Protein AF-A0A5K1I3T0-F1 (afdb_monomer_lite)

Sequence (114 aa):
MNLLLIRLILFAVIFIAGLKLYRMYREWKLDREGPSEGDNAQGNRMVRCSWCQVHLPEDDALRERGDWFCSGDHRDKYLAELKEEEKEKQEQKADKWEQKQQDTKDEQNDKRGD

Structure (mmCIF, N/CA/C/O backbone):
data_AF-A0A5K1I3T0-F1
#
_entry.id   AF-A0A5K1I3T0-F1
#
loop_
_atom_site.group_PDB
_atom_site.id
_atom_site.ty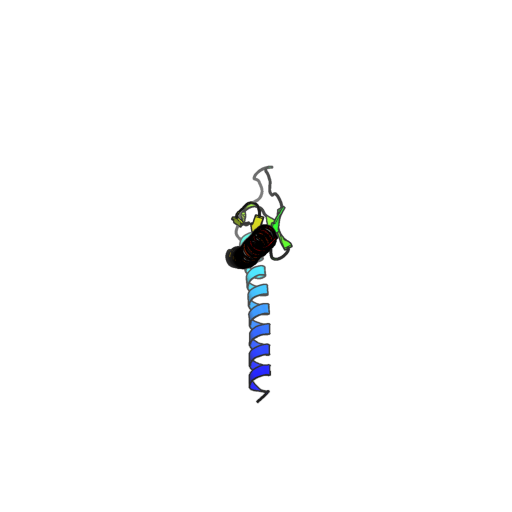pe_symbol
_atom_site.label_atom_id
_atom_site.label_alt_id
_atom_site.label_comp_id
_atom_site.label_asym_id
_atom_site.label_entity_id
_atom_site.label_seq_id
_atom_site.pdbx_PDB_ins_code
_atom_site.Cartn_x
_atom_site.Cartn_y
_atom_site.Cartn_z
_atom_site.occupancy
_atom_site.B_iso_or_equiv
_atom_site.auth_seq_id
_atom_site.auth_comp_id
_atom_site.auth_asym_id
_atom_site.auth_atom_id
_atom_site.pdbx_PDB_model_num
ATOM 1 N N . MET A 1 1 ? 20.338 -24.904 18.619 1.00 58.44 1 MET A N 1
ATOM 2 C CA . MET A 1 1 ? 19.623 -24.938 17.325 1.00 58.44 1 MET A CA 1
ATOM 3 C C . MET A 1 1 ? 19.647 -23.566 16.632 1.00 58.44 1 MET A C 1
ATOM 5 O O . MET A 1 1 ? 18.603 -22.965 16.462 1.00 58.44 1 MET A O 1
ATOM 9 N N . ASN A 1 2 ? 20.818 -23.068 16.201 1.00 59.44 2 ASN A N 1
ATOM 10 C CA . ASN A 1 2 ? 20.935 -21.740 15.549 1.00 59.44 2 ASN A CA 1
ATOM 11 C C . ASN A 1 2 ? 21.514 -21.816 14.119 1.00 59.44 2 ASN A C 1
ATOM 13 O O . ASN A 1 2 ? 21.336 -20.899 13.323 1.00 59.44 2 ASN A O 1
ATOM 17 N N . LEU A 1 3 ? 22.155 -22.939 13.762 1.00 70.81 3 LEU A N 1
ATOM 18 C CA . LEU A 1 3 ? 22.764 -23.157 12.442 1.00 70.81 3 LEU A CA 1
ATOM 19 C C . LEU A 1 3 ? 21.723 -23.309 11.320 1.00 70.81 3 LEU A C 1
ATOM 21 O O . LEU A 1 3 ? 21.972 -22.892 10.192 1.00 70.81 3 LEU A O 1
ATO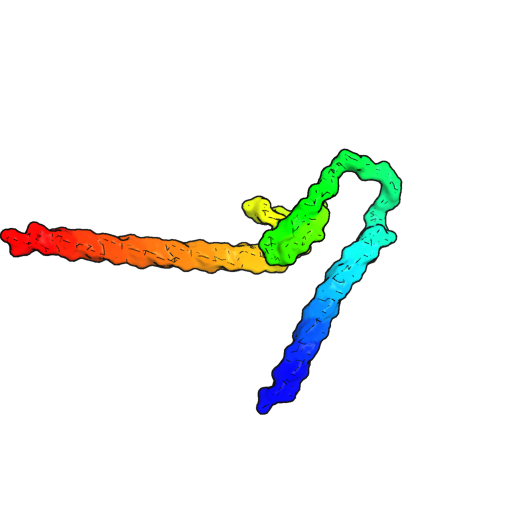M 25 N N . LEU A 1 4 ? 20.544 -23.859 11.632 1.00 76.12 4 LEU A N 1
ATOM 26 C CA . LEU A 1 4 ? 19.446 -23.984 10.667 1.00 76.12 4 LEU A CA 1
ATOM 27 C C . LEU A 1 4 ? 18.794 -22.627 10.372 1.00 76.12 4 LEU A C 1
ATOM 29 O O . LEU A 1 4 ? 18.494 -22.342 9.218 1.00 76.12 4 LEU A O 1
ATOM 33 N N . LEU A 1 5 ? 18.657 -21.765 11.386 1.00 80.81 5 LEU A N 1
ATOM 34 C CA . LEU A 1 5 ? 18.085 -20.424 11.238 1.00 80.81 5 LEU A CA 1
ATOM 35 C C . LEU A 1 5 ? 18.981 -19.513 10.393 1.00 80.81 5 LEU A C 1
ATOM 37 O O . LEU A 1 5 ? 18.489 -18.871 9.472 1.00 80.81 5 LEU A O 1
ATOM 41 N N . ILE A 1 6 ? 20.297 -19.515 10.633 1.00 87.56 6 ILE A N 1
ATOM 42 C CA . ILE A 1 6 ? 21.253 -18.721 9.840 1.00 87.56 6 ILE A CA 1
ATOM 43 C C . ILE A 1 6 ? 21.219 -19.135 8.367 1.00 87.56 6 ILE A C 1
ATOM 45 O O . ILE A 1 6 ? 21.186 -18.281 7.484 1.00 87.56 6 ILE A O 1
ATOM 49 N N . ARG A 1 7 ? 21.178 -20.442 8.089 1.00 87.06 7 ARG A N 1
ATOM 50 C CA . ARG A 1 7 ? 21.125 -20.956 6.717 1.00 87.06 7 ARG A CA 1
ATOM 51 C C . ARG A 1 7 ? 19.818 -20.569 6.020 1.00 87.06 7 ARG A C 1
ATOM 53 O O . ARG A 1 7 ? 19.855 -20.164 4.864 1.00 87.06 7 ARG A O 1
ATOM 60 N N . LEU A 1 8 ? 18.690 -20.625 6.731 1.00 88.00 8 LEU A N 1
ATOM 61 C CA . LEU A 1 8 ? 17.373 -20.238 6.212 1.00 88.00 8 LEU A CA 1
ATOM 62 C C . LEU A 1 8 ? 17.301 -18.730 5.924 1.00 88.00 8 LEU A C 1
ATOM 64 O O . LEU A 1 8 ? 16.875 -18.335 4.842 1.00 88.00 8 LEU A O 1
ATOM 68 N N . ILE A 1 9 ? 17.804 -17.894 6.836 1.00 91.00 9 ILE A N 1
ATOM 69 C CA . ILE A 1 9 ? 17.880 -16.438 6.643 1.00 91.00 9 ILE A CA 1
ATOM 70 C C . ILE A 1 9 ? 18.760 -16.102 5.435 1.00 91.00 9 ILE A C 1
ATOM 72 O O . ILE A 1 9 ? 18.381 -15.275 4.611 1.00 91.00 9 ILE A O 1
ATOM 76 N N . LEU A 1 10 ? 19.902 -16.776 5.282 1.00 90.94 10 LEU A N 1
ATOM 77 C CA . LEU A 1 10 ? 20.811 -16.540 4.162 1.00 90.94 10 LEU A CA 1
ATOM 78 C C . LEU A 1 10 ? 20.155 -16.891 2.816 1.00 90.94 10 LEU A C 1
ATOM 80 O O . LEU A 1 10 ? 20.246 -16.110 1.871 1.00 90.94 10 LEU A O 1
ATOM 84 N N . PHE A 1 11 ? 19.409 -17.999 2.746 1.00 90.94 11 PHE A N 1
ATOM 85 C CA . PHE A 1 11 ? 18.601 -18.329 1.568 1.00 90.94 11 PHE A CA 1
ATOM 86 C C . PHE A 1 11 ? 17.490 -17.308 1.309 1.00 90.94 11 PHE A C 1
ATOM 88 O O . PHE A 1 11 ? 17.314 -16.901 0.165 1.00 90.94 11 PHE A O 1
ATOM 95 N N . ALA A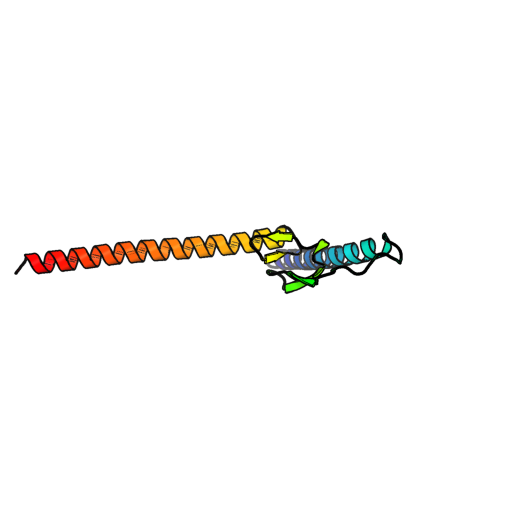 1 12 ? 16.774 -16.861 2.342 1.00 88.44 12 ALA A N 1
ATOM 96 C CA . ALA A 1 12 ? 15.710 -15.869 2.199 1.00 88.44 12 ALA A CA 1
ATOM 97 C C . ALA A 1 12 ? 16.245 -14.532 1.657 1.00 88.44 12 ALA A C 1
ATOM 99 O O . ALA A 1 12 ? 15.663 -13.960 0.736 1.00 88.44 12 ALA A O 1
ATOM 100 N N . VAL A 1 13 ? 17.390 -14.066 2.164 1.00 90.75 13 VAL A N 1
ATOM 101 C CA . VAL A 1 13 ? 18.043 -12.835 1.693 1.00 90.75 13 VAL A CA 1
ATOM 102 C C . VAL A 1 13 ? 18.514 -12.980 0.245 1.00 90.75 13 VAL A C 1
ATOM 104 O O . VAL A 1 13 ? 18.240 -12.098 -0.569 1.00 90.75 13 VAL A O 1
ATOM 107 N N . ILE A 1 14 ? 19.160 -14.099 -0.106 1.00 90.69 14 ILE A N 1
ATOM 108 C CA . ILE A 1 14 ? 19.590 -14.372 -1.488 1.00 90.69 14 ILE A CA 1
ATOM 109 C C . ILE A 1 14 ? 18.387 -14.435 -2.430 1.00 90.69 14 ILE A C 1
ATOM 111 O O . ILE A 1 14 ? 18.435 -13.876 -3.523 1.00 90.69 14 ILE A O 1
ATOM 115 N N . PHE A 1 15 ? 17.296 -15.072 -2.011 1.00 90.12 15 PHE A N 1
ATOM 116 C CA . PHE A 1 15 ? 16.094 -15.207 -2.824 1.00 90.12 15 PHE A CA 1
ATOM 117 C C . PHE A 1 15 ? 15.408 -13.856 -3.055 1.00 90.12 15 PHE A C 1
ATOM 119 O O . PHE A 1 15 ? 15.028 -13.548 -4.182 1.00 90.12 15 PHE A O 1
ATOM 126 N N . ILE A 1 16 ? 15.317 -13.004 -2.028 1.00 81.31 16 ILE A N 1
ATOM 127 C CA . ILE A 1 16 ? 14.766 -11.647 -2.162 1.00 81.31 16 ILE A CA 1
ATOM 128 C C . ILE A 1 16 ? 15.651 -10.775 -3.053 1.00 81.31 16 ILE A C 1
ATOM 130 O O . ILE A 1 16 ? 15.128 -10.081 -3.925 1.00 81.31 16 ILE A O 1
ATOM 134 N N . ALA A 1 17 ? 16.973 -10.817 -2.874 1.00 82.06 17 ALA A N 1
ATOM 135 C CA . ALA A 1 17 ? 17.907 -10.086 -3.725 1.00 82.06 17 ALA A CA 1
ATOM 136 C C . ALA A 1 17 ? 17.827 -10.567 -5.182 1.00 82.06 17 ALA A C 1
ATOM 138 O O . ALA A 1 17 ? 17.749 -9.748 -6.095 1.00 82.06 17 ALA A O 1
ATOM 139 N N . GLY A 1 18 ? 17.757 -11.884 -5.393 1.00 82.56 18 GLY A N 1
ATOM 140 C CA . GLY A 1 18 ? 17.580 -12.504 -6.703 1.00 82.56 18 GLY A CA 1
ATOM 141 C C . GLY A 1 18 ? 16.262 -12.112 -7.368 1.00 82.56 18 GLY A C 1
ATOM 142 O O . GLY A 1 18 ? 16.265 -11.738 -8.534 1.00 82.56 18 GLY A O 1
ATOM 143 N N . LEU A 1 19 ? 15.147 -12.103 -6.630 1.00 79.31 19 LEU A N 1
ATOM 144 C CA . LEU A 1 19 ? 13.849 -11.647 -7.137 1.00 79.31 19 LEU A CA 1
ATOM 145 C C . LEU A 1 19 ? 13.850 -10.152 -7.482 1.00 79.31 19 LEU A C 1
ATOM 147 O O . LEU A 1 19 ? 13.328 -9.771 -8.529 1.00 79.31 19 LEU A O 1
ATOM 151 N N . LYS A 1 20 ? 14.459 -9.307 -6.640 1.00 73.50 20 LYS A N 1
ATOM 152 C CA . LYS A 1 20 ? 14.655 -7.870 -6.910 1.00 73.50 20 LYS A CA 1
ATOM 153 C C . LYS A 1 20 ? 15.447 -7.657 -8.202 1.00 73.50 20 LYS A C 1
ATOM 155 O O . LYS A 1 20 ? 15.027 -6.877 -9.051 1.00 73.50 20 LYS A O 1
ATOM 160 N N . LEU A 1 21 ? 16.559 -8.375 -8.359 1.00 72.75 21 LEU A N 1
ATOM 161 C CA . LEU A 1 21 ? 17.437 -8.255 -9.521 1.00 72.75 21 LEU A CA 1
ATOM 162 C C . LEU A 1 21 ? 16.794 -8.831 -10.789 1.00 72.75 21 LEU A C 1
ATOM 164 O O . LEU A 1 21 ? 16.926 -8.249 -11.859 1.00 72.75 21 LEU A O 1
ATOM 168 N N . TYR A 1 22 ? 16.044 -9.929 -10.672 1.00 74.75 22 TYR A N 1
ATOM 169 C CA . TYR A 1 22 ? 15.289 -10.519 -11.778 1.00 74.75 22 TYR A CA 1
ATOM 170 C C . TYR A 1 22 ? 14.154 -9.601 -12.259 1.00 74.75 22 TYR A C 1
ATOM 172 O O . TYR A 1 22 ? 13.913 -9.528 -13.463 1.00 74.75 22 TYR A O 1
ATOM 180 N N . ARG A 1 23 ? 13.497 -8.848 -11.357 1.00 66.50 23 ARG A N 1
ATOM 181 C CA . ARG A 1 23 ? 12.516 -7.813 -11.742 1.00 66.50 23 ARG A CA 1
ATOM 182 C C . ARG A 1 23 ? 13.177 -6.670 -12.521 1.00 66.50 23 ARG A C 1
ATOM 184 O O . ARG A 1 23 ? 12.700 -6.359 -13.604 1.00 66.50 23 ARG A O 1
ATOM 191 N N . MET A 1 24 ? 14.318 -6.159 -12.048 1.00 62.06 24 MET A N 1
ATOM 192 C CA . MET A 1 24 ? 15.084 -5.115 -12.753 1.00 62.06 24 MET A CA 1
ATOM 193 C C . MET A 1 24 ? 15.614 -5.591 -14.116 1.00 62.06 24 MET A C 1
ATOM 195 O O . MET A 1 24 ? 15.605 -4.859 -15.101 1.00 62.06 24 MET A O 1
ATOM 199 N N . TYR A 1 25 ? 16.054 -6.849 -14.198 1.00 66.25 25 TYR A N 1
ATOM 200 C CA . TYR A 1 25 ? 16.539 -7.431 -15.448 1.00 66.25 25 TYR A CA 1
ATOM 201 C C . TYR A 1 25 ? 15.418 -7.623 -16.481 1.00 66.25 25 TYR A C 1
ATOM 203 O O . TYR A 1 25 ? 15.663 -7.506 -17.679 1.00 66.25 25 TYR A O 1
ATOM 211 N N . ARG A 1 26 ? 14.183 -7.899 -16.036 1.00 62.28 26 ARG A N 1
ATOM 212 C CA . ARG A 1 26 ? 13.017 -8.020 -16.924 1.00 62.28 26 ARG A CA 1
ATOM 213 C C . ARG A 1 26 ? 12.651 -6.671 -17.561 1.00 62.28 26 ARG A C 1
ATOM 215 O O . ARG A 1 26 ? 12.347 -6.647 -18.747 1.00 62.28 26 ARG A O 1
ATOM 222 N N . GLU A 1 27 ? 12.763 -5.573 -16.815 1.00 55.16 27 GLU A N 1
ATOM 223 C CA . GLU A 1 27 ? 12.540 -4.200 -17.305 1.00 55.16 27 GLU A CA 1
ATOM 224 C C . GLU A 1 27 ? 13.580 -3.799 -18.370 1.00 55.16 27 GLU A C 1
ATOM 226 O O . GLU A 1 27 ? 13.226 -3.284 -19.425 1.00 55.16 27 GLU A O 1
ATOM 231 N N . TRP A 1 28 ? 14.859 -4.134 -18.161 1.00 55.66 28 TRP A N 1
ATOM 232 C CA . TRP A 1 28 ? 15.937 -3.846 -19.124 1.00 55.66 28 TRP A CA 1
ATOM 233 C C . TRP A 1 28 ? 15.862 -4.653 -20.425 1.00 55.66 28 TRP A C 1
ATOM 235 O O . TRP A 1 28 ? 16.451 -4.262 -21.434 1.00 55.66 28 TRP A O 1
ATOM 245 N N . LYS A 1 29 ? 15.199 -5.812 -20.404 1.00 54.09 29 LYS A N 1
ATOM 246 C CA . LYS A 1 29 ? 15.043 -6.644 -21.600 1.00 54.09 29 LYS A CA 1
ATOM 247 C C . LYS A 1 29 ? 13.897 -6.153 -22.489 1.00 54.09 29 LYS A C 1
ATOM 249 O O . LYS A 1 29 ? 14.056 -6.129 -23.702 1.00 54.09 29 LYS A O 1
ATOM 254 N N . LEU A 1 30 ? 12.804 -5.683 -21.881 1.00 51.41 30 LEU A N 1
ATOM 255 C CA . LEU A 1 30 ? 11.650 -5.116 -22.589 1.00 51.41 30 LEU A CA 1
ATOM 256 C C . LEU A 1 30 ? 12.001 -3.813 -23.329 1.00 51.41 30 LEU A C 1
ATOM 258 O O . LEU A 1 30 ? 11.588 -3.650 -24.471 1.00 51.41 30 LEU A O 1
ATOM 262 N N . ASP A 1 31 ? 12.861 -2.964 -22.753 1.00 52.22 31 ASP A N 1
ATOM 263 C CA . ASP A 1 31 ? 13.379 -1.745 -23.408 1.00 52.22 31 ASP A CA 1
ATOM 264 C C . ASP A 1 31 ? 14.224 -2.045 -24.667 1.00 52.22 31 ASP A C 1
ATOM 266 O O . ASP A 1 31 ? 14.268 -1.264 -25.614 1.00 52.22 31 ASP A O 1
ATOM 270 N N . ARG A 1 32 ? 14.858 -3.226 -24.731 1.00 54.81 32 ARG A N 1
ATOM 271 C CA . ARG A 1 32 ? 15.657 -3.655 -25.895 1.00 54.81 32 ARG A CA 1
ATOM 272 C C . ARG A 1 32 ? 14.844 -4.374 -26.972 1.00 54.81 32 ARG A C 1
ATOM 274 O O . ARG A 1 32 ? 15.399 -4.634 -28.038 1.00 54.81 32 ARG A O 1
ATOM 281 N N . GLU A 1 33 ? 13.576 -4.707 -26.717 1.00 52.84 33 GLU A N 1
ATOM 282 C CA . GLU A 1 33 ? 12.749 -5.535 -27.608 1.00 52.84 33 GLU A CA 1
ATOM 283 C C . GLU A 1 33 ? 11.470 -4.823 -28.138 1.00 52.84 33 GLU A C 1
ATOM 285 O O . GLU A 1 33 ? 10.743 -5.435 -28.920 1.00 52.84 33 GLU A O 1
ATOM 290 N N . GLY A 1 34 ? 11.248 -3.519 -27.872 1.00 44.97 34 GLY A N 1
ATOM 291 C CA . GLY A 1 34 ? 10.491 -2.634 -28.791 1.00 44.97 34 GLY A CA 1
ATOM 292 C C . GLY A 1 34 ? 9.760 -1.412 -28.188 1.00 44.97 34 GLY A C 1
ATOM 293 O O . GLY A 1 34 ? 9.521 -1.396 -26.985 1.00 44.97 34 GLY A O 1
ATOM 294 N N . PRO A 1 35 ? 9.325 -0.421 -29.008 1.00 48.47 35 PRO A N 1
ATOM 295 C CA . PRO A 1 35 ? 9.588 -0.207 -30.432 1.00 48.47 35 PRO A CA 1
ATOM 296 C C . PRO A 1 35 ? 10.419 1.064 -30.726 1.00 48.47 35 PRO A C 1
ATOM 298 O O . PRO A 1 35 ? 10.400 2.052 -30.001 1.00 48.47 35 PRO A O 1
ATOM 301 N N . SER A 1 36 ? 11.133 0.980 -31.848 1.00 45.72 36 SER A N 1
ATOM 302 C CA . SER A 1 36 ? 11.614 2.045 -32.740 1.00 45.72 36 SER A CA 1
ATOM 303 C C . SER A 1 36 ? 11.211 3.496 -32.450 1.00 45.72 36 SER A C 1
ATOM 305 O O . SER A 1 36 ? 10.033 3.803 -32.269 1.00 45.72 36 SER A O 1
ATOM 307 N N . GLU A 1 37 ? 12.197 4.385 -32.610 1.00 54.72 37 GLU A N 1
ATOM 308 C CA . GLU A 1 37 ? 12.034 5.791 -32.990 1.00 54.72 37 GLU A CA 1
ATOM 309 C C . GLU A 1 37 ? 10.702 6.095 -33.704 1.00 54.72 37 GLU A C 1
ATOM 311 O O . GLU A 1 37 ? 10.455 5.589 -34.799 1.00 54.72 37 GLU A O 1
ATOM 316 N N . GLY A 1 38 ? 9.889 6.996 -33.136 1.00 46.50 38 GLY A N 1
ATOM 317 C CA . GLY A 1 38 ? 9.041 7.850 -33.971 1.00 46.50 38 GLY A CA 1
ATOM 318 C C . GLY A 1 38 ? 7.552 8.001 -33.668 1.00 46.50 38 GLY A C 1
ATOM 319 O O . GLY A 1 38 ? 6.871 8.473 -34.571 1.00 46.50 38 GLY A O 1
ATOM 320 N N . ASP A 1 39 ? 7.025 7.706 -32.472 1.00 43.72 39 ASP A N 1
ATOM 321 C CA . ASP A 1 39 ? 5.597 7.971 -32.205 1.00 43.72 39 ASP A CA 1
ATOM 322 C C . ASP A 1 39 ? 5.333 8.814 -30.941 1.00 43.72 39 ASP A C 1
ATOM 324 O O . ASP A 1 39 ? 5.177 8.336 -29.825 1.00 43.72 39 ASP A O 1
ATOM 328 N N . ASN A 1 40 ? 5.317 10.129 -31.169 1.00 40.22 40 ASN A N 1
ATOM 329 C CA . ASN A 1 40 ? 4.253 11.041 -30.746 1.00 40.22 40 ASN A CA 1
ATOM 330 C C . ASN A 1 40 ? 3.897 11.172 -29.246 1.00 40.22 40 ASN A C 1
ATOM 332 O O . ASN A 1 40 ? 2.965 10.577 -28.725 1.00 40.22 40 ASN A O 1
ATOM 336 N N . ALA A 1 41 ? 4.526 12.162 -28.608 1.00 49.03 41 ALA A N 1
ATOM 337 C CA . ALA A 1 41 ? 3.861 13.377 -28.106 1.00 49.03 41 ALA A CA 1
ATOM 338 C C . ALA A 1 41 ? 2.588 13.304 -27.219 1.00 49.03 41 ALA A C 1
ATOM 340 O O . ALA A 1 41 ? 1.943 14.341 -27.056 1.00 49.03 41 ALA A O 1
ATOM 341 N N . GLN A 1 42 ? 2.227 12.186 -26.581 1.00 47.25 42 GLN A N 1
ATOM 342 C CA . GLN A 1 42 ? 1.136 12.159 -25.592 1.00 47.25 42 GLN A CA 1
ATOM 343 C C . GLN A 1 42 ? 1.443 11.247 -24.393 1.00 47.25 42 GLN A C 1
ATOM 345 O O . GLN A 1 42 ? 1.164 10.059 -24.396 1.00 47.25 42 GLN A O 1
ATOM 350 N N . GLY A 1 43 ? 1.941 11.847 -23.307 1.00 49.62 43 GLY A N 1
ATOM 351 C CA . GLY A 1 43 ? 1.476 11.460 -21.972 1.00 49.62 43 GLY A CA 1
ATOM 352 C C . GLY A 1 43 ? 2.108 10.247 -21.287 1.00 49.62 43 GLY A C 1
ATOM 353 O O . GLY A 1 43 ? 1.375 9.495 -20.656 1.00 49.62 43 GLY A O 1
ATOM 354 N N . ASN A 1 44 ? 3.438 10.108 -21.258 1.00 56.16 44 ASN A N 1
ATOM 355 C CA . ASN A 1 44 ? 4.066 9.215 -20.274 1.00 56.16 44 ASN A CA 1
ATOM 356 C C . ASN A 1 44 ? 4.035 9.850 -18.866 1.00 56.16 44 ASN A C 1
ATOM 358 O O . ASN A 1 44 ? 5.047 10.348 -18.362 1.00 56.16 44 ASN A O 1
ATOM 362 N N . ARG A 1 45 ? 2.848 9.936 -18.253 1.00 63.03 45 ARG A N 1
ATOM 363 C CA . ARG A 1 45 ? 2.715 10.398 -16.867 1.00 63.03 45 ARG A CA 1
ATOM 364 C C . ARG A 1 45 ? 3.419 9.386 -15.968 1.00 63.03 45 ARG A C 1
ATOM 366 O O . ARG A 1 45 ? 3.073 8.213 -15.941 1.00 63.03 45 ARG A O 1
ATOM 373 N N . MET A 1 46 ? 4.435 9.843 -15.244 1.00 72.75 46 MET A N 1
ATOM 374 C CA . MET A 1 46 ? 5.095 9.015 -14.241 1.00 72.75 46 MET A CA 1
ATOM 375 C C . MET A 1 46 ? 4.235 9.007 -12.985 1.00 72.75 46 MET A C 1
ATOM 377 O O . MET A 1 46 ? 3.992 10.054 -12.382 1.00 72.75 46 MET A O 1
ATOM 381 N N . VAL A 1 47 ? 3.775 7.827 -12.594 1.00 74.12 47 VAL A N 1
ATOM 382 C CA . VAL A 1 47 ? 2.983 7.625 -11.385 1.00 74.12 47 VAL A CA 1
ATOM 383 C C . VAL A 1 47 ? 3.835 6.942 -10.324 1.00 74.12 47 VAL A C 1
ATOM 385 O O . VAL A 1 47 ? 4.802 6.233 -10.610 1.00 74.12 47 VAL A O 1
ATOM 388 N N . ARG A 1 48 ? 3.513 7.200 -9.059 1.00 79.50 48 ARG A N 1
ATOM 389 C CA . ARG A 1 48 ? 4.250 6.658 -7.917 1.00 79.50 48 ARG A CA 1
ATOM 390 C C . ARG A 1 48 ? 3.437 5.551 -7.275 1.00 79.50 48 ARG A C 1
ATOM 392 O O . ARG A 1 48 ? 2.265 5.753 -6.976 1.00 79.50 48 ARG A O 1
ATOM 399 N N . CYS A 1 49 ? 4.069 4.413 -7.008 1.00 82.88 49 CYS A N 1
ATOM 400 C CA . CYS A 1 49 ? 3.405 3.337 -6.289 1.00 82.88 49 CYS A CA 1
ATOM 401 C C . CYS A 1 49 ? 3.095 3.754 -4.841 1.00 82.88 49 CYS A C 1
ATOM 403 O O . CYS A 1 49 ? 4.018 4.095 -4.101 1.00 82.88 49 CYS A O 1
ATOM 405 N N . SER A 1 50 ? 1.836 3.657 -4.405 1.00 83.25 50 SER A N 1
ATOM 406 C CA . SER A 1 50 ? 1.427 4.040 -3.040 1.00 83.25 50 SER A CA 1
ATOM 407 C C . SER A 1 50 ? 2.021 3.130 -1.952 1.00 83.25 50 SER A C 1
ATOM 409 O O . SER A 1 50 ? 2.176 3.554 -0.812 1.00 83.25 50 SER A O 1
ATOM 411 N N . TRP A 1 51 ? 2.437 1.909 -2.313 1.00 81.00 51 TRP A N 1
ATOM 412 C CA . TRP A 1 51 ? 3.063 0.945 -1.401 1.00 81.00 51 TRP A CA 1
ATOM 413 C C . TRP A 1 51 ? 4.591 1.081 -1.320 1.00 81.00 51 TRP A C 1
ATOM 415 O O . TRP A 1 51 ? 5.155 1.339 -0.262 1.00 81.00 51 TRP A O 1
ATOM 425 N N . CYS A 1 52 ? 5.293 0.900 -2.445 1.00 80.94 52 CYS A N 1
ATOM 426 C CA . CYS A 1 52 ? 6.760 0.875 -2.468 1.00 80.94 52 CYS A CA 1
ATOM 427 C C . CYS A 1 52 ? 7.402 2.214 -2.844 1.00 80.94 52 CYS A C 1
ATOM 429 O O . CYS A 1 52 ? 8.628 2.308 -2.858 1.00 80.94 52 CYS A O 1
ATOM 431 N N . GLN A 1 53 ? 6.598 3.232 -3.171 1.00 77.81 53 GLN A N 1
ATOM 432 C CA . GLN A 1 53 ? 7.040 4.590 -3.503 1.00 77.81 53 GLN A CA 1
ATOM 433 C C . GLN A 1 53 ? 7.949 4.712 -4.738 1.00 77.81 53 GLN 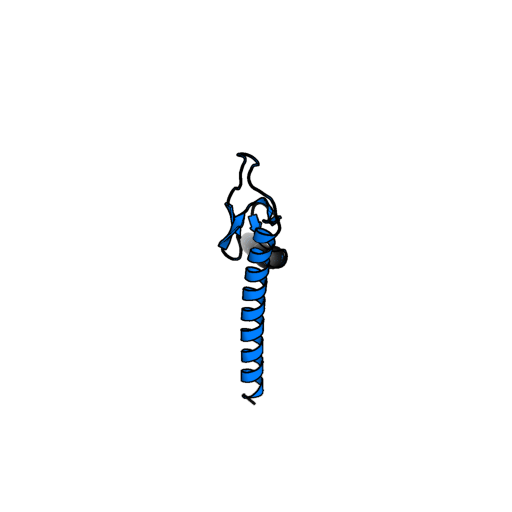A C 1
ATOM 435 O O . GLN A 1 53 ? 8.521 5.778 -4.970 1.00 77.81 53 GLN A O 1
ATOM 440 N N . VAL A 1 54 ? 8.056 3.652 -5.540 1.00 77.56 54 VAL A N 1
ATOM 441 C CA . VAL A 1 54 ? 8.797 3.624 -6.808 1.00 77.56 54 VAL A CA 1
ATOM 442 C C . VAL A 1 54 ? 8.036 4.399 -7.887 1.00 77.56 54 VAL A C 1
ATOM 444 O O . VAL A 1 54 ? 6.805 4.356 -7.919 1.00 77.56 54 VAL A O 1
ATOM 447 N N . HIS A 1 55 ? 8.774 5.090 -8.761 1.00 74.88 55 HIS A N 1
ATOM 448 C CA . HIS A 1 55 ? 8.237 5.791 -9.929 1.00 74.88 55 HIS A CA 1
ATOM 449 C C . HIS A 1 55 ? 8.219 4.853 -11.138 1.00 74.88 55 HIS A C 1
ATOM 451 O O . HIS A 1 55 ? 9.217 4.191 -11.416 1.00 74.88 55 HIS A O 1
ATOM 457 N N . LEU A 1 56 ? 7.082 4.795 -11.822 1.00 71.69 56 LEU A N 1
ATOM 458 C CA . LEU A 1 56 ? 6.782 3.880 -12.922 1.00 71.69 56 LEU A CA 1
ATOM 459 C C . LEU A 1 56 ? 5.919 4.629 -13.958 1.00 71.69 56 LEU A C 1
ATOM 461 O O . LEU A 1 56 ? 5.104 5.465 -13.552 1.00 71.69 56 LEU A O 1
ATOM 465 N N . PRO A 1 57 ? 6.084 4.389 -15.270 1.00 73.31 57 PRO A N 1
ATOM 466 C CA . PRO A 1 57 ? 5.152 4.888 -16.286 1.00 73.31 57 PRO A CA 1
ATOM 467 C C . PRO A 1 57 ? 3.702 4.438 -16.028 1.00 73.31 57 PRO A C 1
ATOM 469 O O . PRO A 1 57 ? 3.463 3.295 -15.650 1.00 73.31 57 PRO A O 1
ATOM 472 N N . GLU A 1 58 ? 2.728 5.332 -16.238 1.00 71.88 58 GLU A N 1
ATOM 473 C CA . GLU A 1 58 ? 1.290 5.053 -16.040 1.00 71.88 58 GLU A CA 1
ATOM 474 C C . GLU A 1 58 ? 0.806 3.812 -16.808 1.00 71.88 58 GLU A C 1
ATOM 476 O O . GLU A 1 58 ? -0.049 3.095 -16.297 1.00 71.88 58 GLU A O 1
ATOM 481 N N . ASP A 1 59 ? 1.389 3.531 -17.976 1.00 68.75 59 ASP A N 1
ATOM 482 C CA . ASP A 1 59 ? 1.029 2.400 -18.846 1.00 68.75 59 ASP A CA 1
ATOM 483 C C . ASP A 1 59 ? 1.191 1.030 -18.157 1.00 68.75 59 ASP A C 1
ATOM 485 O O . ASP A 1 59 ? 0.364 0.134 -18.315 1.00 68.75 59 ASP A O 1
ATOM 489 N N . ASP A 1 60 ? 2.203 0.905 -17.294 1.00 66.25 60 ASP A N 1
ATOM 490 C CA . ASP A 1 60 ? 2.518 -0.321 -16.552 1.00 66.25 60 ASP A CA 1
ATOM 491 C C . ASP A 1 60 ? 1.949 -0.327 -15.121 1.00 66.25 60 ASP A C 1
ATOM 493 O O . ASP A 1 60 ? 2.079 -1.310 -14.378 1.00 66.25 60 ASP A O 1
ATOM 497 N N . ALA A 1 61 ? 1.346 0.778 -14.679 1.00 77.62 61 ALA A N 1
ATOM 498 C CA . ALA A 1 61 ? 0.853 0.917 -13.319 1.00 77.62 61 ALA A CA 1
ATOM 499 C C . ALA A 1 61 ? -0.586 0.399 -13.184 1.00 77.62 61 ALA A C 1
ATOM 501 O O . ALA A 1 61 ? -1.508 0.833 -13.870 1.00 77.62 61 ALA A O 1
ATOM 502 N N . LEU A 1 62 ? -0.822 -0.488 -12.214 1.00 78.44 62 LEU A N 1
ATOM 503 C CA . LEU A 1 62 ? -2.176 -0.904 -11.862 1.00 78.44 62 LEU A CA 1
ATOM 504 C C . LEU A 1 62 ? -2.865 0.197 -11.056 1.00 78.44 62 LEU A C 1
ATOM 506 O O . LEU A 1 62 ? -2.379 0.587 -9.993 1.00 78.44 62 LEU A O 1
ATOM 510 N N . ARG A 1 63 ? -4.024 0.653 -11.534 1.00 79.88 63 ARG A N 1
ATOM 511 C CA . ARG A 1 63 ? -4.874 1.625 -10.841 1.00 79.88 63 ARG A CA 1
ATOM 512 C C . ARG A 1 63 ? -5.931 0.918 -10.001 1.00 79.88 63 ARG A C 1
ATOM 514 O O . ARG A 1 63 ? -6.760 0.199 -10.548 1.00 79.88 63 ARG A O 1
ATOM 521 N N . GLU A 1 64 ? -5.960 1.183 -8.699 1.00 77.31 64 GLU A N 1
ATOM 522 C CA . GLU A 1 64 ? -6.967 0.630 -7.785 1.00 77.31 64 GLU A CA 1
ATOM 523 C C . GLU A 1 64 ? -7.400 1.695 -6.773 1.00 77.31 64 GLU A C 1
ATOM 525 O O . GLU A 1 64 ? -6.561 2.338 -6.152 1.00 77.31 64 GLU A O 1
ATOM 530 N N . ARG A 1 65 ? -8.712 1.924 -6.629 1.00 73.31 65 ARG A N 1
ATOM 531 C CA . ARG A 1 65 ? -9.302 2.942 -5.725 1.00 73.31 65 ARG A CA 1
ATOM 532 C C . ARG A 1 65 ? -8.740 4.378 -5.823 1.00 73.31 65 ARG A C 1
ATOM 534 O O . ARG A 1 65 ? -9.029 5.201 -4.965 1.00 73.31 65 ARG A O 1
ATOM 541 N N . GLY A 1 66 ? -8.030 4.713 -6.901 1.00 81.62 66 GLY A N 1
ATOM 542 C CA . GLY A 1 66 ? -7.404 6.029 -7.099 1.00 81.62 66 GLY A CA 1
ATOM 543 C C . GLY A 1 66 ? -5.901 6.059 -6.812 1.00 81.62 66 GLY A C 1
ATOM 544 O O . GLY A 1 66 ? -5.262 7.059 -7.129 1.00 81.62 66 GLY A O 1
ATOM 545 N N . ASP A 1 67 ? -5.347 4.958 -6.311 1.00 84.31 67 ASP A N 1
ATOM 546 C CA . ASP A 1 67 ? -3.923 4.749 -6.081 1.00 84.31 67 ASP A CA 1
ATOM 547 C C . ASP A 1 67 ? -3.278 3.926 -7.203 1.00 84.31 67 ASP A C 1
ATOM 549 O O . ASP A 1 67 ? -3.940 3.144 -7.896 1.00 84.31 67 ASP A O 1
ATOM 553 N N . TRP A 1 68 ? -1.967 4.104 -7.368 1.00 86.25 68 TRP A N 1
ATOM 554 C CA . TRP A 1 68 ? -1.165 3.417 -8.380 1.00 86.25 68 TRP A CA 1
ATOM 555 C C . TRP A 1 68 ? -0.272 2.351 -7.742 1.00 86.25 68 TRP A C 1
ATOM 557 O O . TRP A 1 68 ? 0.311 2.557 -6.674 1.00 86.25 68 TRP A O 1
ATOM 567 N N . PHE A 1 69 ? -0.119 1.208 -8.413 1.00 86.88 69 PHE A N 1
ATOM 568 C CA . PHE A 1 69 ? 0.662 0.074 -7.922 1.00 86.88 69 PHE A CA 1
ATOM 569 C C . PHE A 1 69 ? 1.533 -0.530 -9.018 1.00 86.88 69 PHE A C 1
ATOM 571 O O . PHE A 1 69 ? 1.081 -0.752 -10.133 1.00 86.88 69 PHE A O 1
ATOM 578 N N . CYS A 1 70 ? 2.779 -0.872 -8.683 1.00 80.38 70 CYS A N 1
ATOM 579 C CA . CYS A 1 70 ? 3.694 -1.509 -9.637 1.00 80.38 70 CYS A CA 1
ATOM 580 C C . CYS A 1 70 ? 3.515 -3.034 -9.769 1.00 80.38 70 CYS A C 1
ATOM 582 O O . CYS A 1 70 ? 4.237 -3.682 -10.522 1.00 80.38 70 CYS A O 1
ATOM 584 N N . SER A 1 71 ? 2.630 -3.648 -8.976 1.00 77.19 71 SER A N 1
ATOM 585 C CA . SER A 1 71 ? 2.384 -5.096 -8.988 1.00 77.19 71 SER A CA 1
ATOM 586 C C . SER A 1 71 ? 1.062 -5.415 -8.301 1.00 77.19 71 SER A C 1
ATOM 588 O O . SER A 1 71 ? 0.701 -4.747 -7.327 1.00 77.19 71 SER A O 1
ATOM 590 N N . GLY A 1 72 ? 0.409 -6.502 -8.724 1.00 81.62 72 GLY A N 1
ATOM 591 C CA . GLY A 1 72 ? -0.761 -7.056 -8.032 1.00 81.62 72 GLY A CA 1
ATOM 592 C C . GLY A 1 72 ? -0.478 -7.362 -6.558 1.00 81.62 72 GLY A C 1
ATOM 593 O O . GLY A 1 72 ? -1.267 -6.989 -5.702 1.00 81.62 72 GLY A O 1
ATOM 594 N N . ASP A 1 73 ? 0.709 -7.889 -6.235 1.00 81.38 73 ASP A N 1
ATOM 595 C CA . ASP A 1 73 ? 1.090 -8.178 -4.842 1.00 81.38 73 ASP A CA 1
ATOM 596 C C . ASP A 1 73 ? 1.102 -6.934 -3.941 1.00 81.38 73 ASP A C 1
ATOM 598 O O . ASP A 1 73 ? 0.788 -7.014 -2.756 1.00 81.38 73 ASP A O 1
ATOM 602 N N . HIS A 1 74 ? 1.513 -5.779 -4.477 1.00 83.25 74 HIS A N 1
ATOM 603 C CA . HIS A 1 74 ? 1.551 -4.528 -3.715 1.00 83.25 74 HIS A CA 1
ATOM 604 C C . HIS A 1 74 ? 0.151 -3.962 -3.512 1.00 83.25 74 HIS A C 1
ATOM 606 O O . HIS A 1 74 ? -0.156 -3.505 -2.415 1.00 83.25 74 HIS A O 1
ATOM 612 N N . ARG A 1 75 ? -0.698 -4.048 -4.541 1.00 85.88 75 ARG A N 1
ATOM 613 C CA . ARG A 1 75 ? -2.121 -3.729 -4.424 1.00 85.88 75 ARG A CA 1
ATOM 614 C C . ARG A 1 75 ? -2.769 -4.599 -3.348 1.00 85.88 75 ARG A C 1
ATOM 616 O O . ARG A 1 75 ? -3.434 -4.075 -2.467 1.00 85.88 75 ARG A O 1
ATOM 623 N N . ASP A 1 76 ? -2.548 -5.908 -3.388 1.00 88.12 76 ASP A N 1
ATOM 624 C CA . ASP A 1 76 ? -3.223 -6.845 -2.487 1.00 88.12 76 ASP A CA 1
ATOM 625 C C . ASP A 1 76 ? -2.794 -6.647 -1.028 1.00 88.12 76 ASP A C 1
ATOM 627 O O . ASP A 1 76 ? -3.640 -6.670 -0.137 1.00 88.12 76 ASP A O 1
ATOM 631 N N . LYS A 1 77 ? -1.508 -6.362 -0.781 1.00 86.50 77 LYS A N 1
ATOM 632 C CA . LYS A 1 77 ? -1.013 -5.980 0.553 1.00 86.50 77 LYS A CA 1
ATOM 633 C C . LYS A 1 77 ? -1.624 -4.673 1.043 1.00 86.50 77 LYS A C 1
ATOM 635 O O . LYS A 1 77 ? -2.117 -4.625 2.163 1.00 86.50 77 LYS A O 1
ATOM 640 N N . TYR A 1 78 ? -1.648 -3.651 0.192 1.00 87.25 78 TYR A N 1
ATOM 641 C CA . TYR A 1 78 ? -2.241 -2.361 0.532 1.00 87.25 78 TYR A CA 1
ATOM 642 C C . TYR A 1 78 ? -3.736 -2.489 0.865 1.00 87.25 78 TYR A C 1
ATOM 644 O O . TYR A 1 78 ? -4.212 -1.960 1.865 1.00 87.25 78 TYR A O 1
ATOM 652 N N . LEU A 1 79 ? -4.479 -3.268 0.074 1.00 88.94 79 LEU A N 1
ATOM 653 C CA . LEU A 1 79 ? -5.892 -3.547 0.332 1.00 88.94 79 LEU A CA 1
ATOM 654 C C . LEU A 1 79 ? -6.115 -4.383 1.597 1.00 88.94 79 LEU A C 1
ATOM 656 O O . LEU A 1 79 ? -7.170 -4.255 2.216 1.00 88.94 79 LEU A O 1
ATOM 660 N N . ALA A 1 80 ? -5.178 -5.263 1.955 1.00 89.50 80 ALA A N 1
ATOM 661 C CA . ALA A 1 80 ? -5.264 -6.039 3.185 1.00 89.50 80 ALA A CA 1
ATOM 662 C C . ALA A 1 80 ? -5.139 -5.131 4.416 1.00 89.50 80 ALA A C 1
ATOM 664 O O . ALA A 1 80 ? -5.995 -5.203 5.290 1.00 89.50 80 ALA A O 1
ATOM 665 N N . GLU A 1 81 ? -4.155 -4.227 4.448 1.00 87.38 81 GLU A N 1
ATOM 666 C CA . GLU A 1 81 ? -3.973 -3.296 5.573 1.00 87.38 81 GLU A CA 1
ATOM 667 C C . GLU A 1 81 ? -5.179 -2.372 5.766 1.00 87.38 81 GLU A C 1
ATOM 669 O O . GLU A 1 81 ? -5.674 -2.229 6.882 1.00 87.38 81 GLU A O 1
ATOM 674 N N . LEU A 1 82 ? -5.732 -1.829 4.676 1.00 87.88 82 LE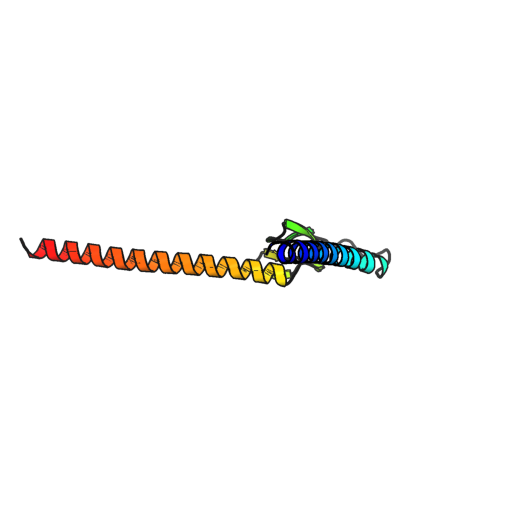U A N 1
ATOM 675 C CA . LEU A 1 82 ? -6.926 -0.982 4.753 1.00 87.88 82 LEU A CA 1
ATOM 676 C C . LEU A 1 82 ? -8.134 -1.705 5.363 1.00 87.88 82 LEU A C 1
ATOM 678 O O . LEU A 1 82 ? -8.897 -1.100 6.112 1.00 87.88 82 LEU A O 1
ATOM 682 N N . LYS A 1 83 ? -8.320 -2.993 5.053 1.00 89.50 83 LYS A N 1
ATOM 683 C CA . LYS A 1 83 ? -9.434 -3.780 5.604 1.00 89.50 83 LYS A CA 1
ATOM 684 C C . LYS A 1 83 ? -9.289 -4.001 7.105 1.00 89.50 83 LYS A C 1
ATOM 686 O O . LYS A 1 83 ? -10.291 -3.920 7.813 1.00 89.50 83 LYS A O 1
ATOM 691 N N . GLU A 1 84 ? -8.075 -4.271 7.579 1.00 90.56 84 GLU A N 1
ATOM 692 C CA . GLU A 1 84 ? -7.812 -4.429 9.013 1.00 90.56 84 GLU A CA 1
ATOM 693 C C . GLU A 1 84 ? -8.084 -3.110 9.753 1.00 90.56 84 GLU A C 1
ATOM 695 O O . GLU A 1 84 ? -8.850 -3.097 10.715 1.00 90.56 84 GLU A O 1
ATOM 700 N N . GLU A 1 85 ? -7.598 -1.975 9.235 1.00 88.00 85 GLU A N 1
ATOM 701 C CA . GLU A 1 85 ? -7.880 -0.657 9.823 1.00 88.00 85 GLU A CA 1
ATOM 702 C C . GLU A 1 85 ? -9.379 -0.311 9.845 1.00 88.00 85 GLU A C 1
ATOM 704 O O . GLU A 1 85 ? -9.882 0.295 10.798 1.00 88.00 85 GLU A O 1
ATOM 709 N N . GLU A 1 86 ? -10.111 -0.635 8.774 1.00 90.19 86 GLU A N 1
ATOM 710 C CA . GLU A 1 86 ? -11.560 -0.423 8.700 1.00 90.19 86 GLU A CA 1
ATOM 711 C C . GLU A 1 86 ? -12.294 -1.261 9.746 1.00 90.19 86 GLU A C 1
ATOM 713 O O . GLU A 1 86 ? -13.226 -0.761 10.384 1.00 90.19 86 GLU A O 1
ATOM 718 N N . LYS A 1 87 ? -11.866 -2.510 9.941 1.00 91.00 87 LYS A N 1
ATOM 719 C CA . LYS A 1 87 ? -12.449 -3.425 10.918 1.00 91.00 87 LYS A CA 1
ATOM 720 C C . LYS A 1 87 ? -12.203 -2.947 12.348 1.00 91.00 87 LYS A C 1
ATOM 722 O O . LYS A 1 87 ? -13.162 -2.821 13.105 1.00 91.00 87 LYS A O 1
ATOM 727 N N . GLU A 1 88 ? -10.971 -2.566 12.683 1.00 90.56 88 GLU A N 1
ATOM 728 C CA . GLU A 1 88 ? -10.631 -2.003 13.998 1.00 90.56 88 GLU A CA 1
ATOM 729 C C . GLU A 1 88 ? -11.459 -0.746 14.308 1.00 90.56 88 GLU A C 1
ATOM 731 O O . GLU A 1 88 ? -11.997 -0.588 15.404 1.00 90.56 88 GLU A O 1
ATOM 736 N N . LYS A 1 89 ? -11.628 0.150 13.325 1.00 89.94 89 LYS A N 1
ATOM 737 C CA . LYS A 1 89 ? -12.462 1.356 13.481 1.00 89.94 89 LYS A CA 1
ATOM 738 C C . LYS A 1 89 ? -13.941 1.026 13.678 1.00 89.94 89 LYS A C 1
ATOM 740 O O . LYS A 1 89 ? -14.646 1.804 14.323 1.00 89.94 89 LYS A O 1
ATOM 745 N N . GLN A 1 90 ? -14.438 -0.056 13.083 1.00 90.88 90 GLN A N 1
ATOM 746 C CA . GLN A 1 90 ? -15.821 -0.501 13.264 1.00 90.88 90 GLN A CA 1
ATOM 747 C C . GLN A 1 90 ? -16.036 -1.092 14.657 1.00 90.88 90 GLN A C 1
ATOM 749 O O . GLN A 1 90 ? -16.995 -0.699 15.319 1.00 90.88 90 GLN A O 1
ATOM 754 N N . GLU A 1 91 ? -15.123 -1.946 15.120 1.00 89.75 91 GLU A N 1
ATOM 755 C CA . GLU A 1 91 ? -15.148 -2.527 16.470 1.00 89.75 91 GLU A CA 1
ATOM 756 C C . GLU A 1 91 ? -15.107 -1.417 17.535 1.00 89.75 91 GLU A C 1
ATOM 758 O O . GLU A 1 91 ? -16.027 -1.298 18.338 1.00 89.75 91 GLU A O 1
ATOM 763 N N . GLN A 1 92 ? -14.161 -0.474 17.434 1.00 89.38 92 GLN A N 1
ATOM 764 C CA . GLN A 1 92 ? -14.078 0.670 18.357 1.00 89.38 92 GLN A CA 1
ATOM 765 C C . GLN A 1 92 ? -15.349 1.537 18.376 1.00 89.38 92 GLN A C 1
ATOM 767 O O . GLN A 1 92 ? -15.712 2.120 19.402 1.00 89.38 92 GLN A O 1
ATOM 772 N N . LYS A 1 93 ? -16.028 1.680 17.230 1.00 91.25 93 LYS A N 1
ATOM 773 C CA . LYS A 1 93 ? -17.296 2.420 17.153 1.00 91.25 93 LYS A CA 1
ATOM 774 C C . LYS A 1 93 ? -18.445 1.659 17.809 1.00 91.25 93 LYS A C 1
ATOM 776 O O . LYS A 1 93 ? -19.300 2.321 18.398 1.00 91.25 93 LYS A O 1
ATOM 781 N N . ALA A 1 94 ? -18.473 0.332 17.691 1.00 90.00 94 ALA A N 1
ATOM 782 C CA . ALA A 1 94 ? -19.469 -0.514 18.338 1.00 90.00 94 ALA A CA 1
ATOM 783 C C . ALA A 1 94 ? -19.330 -0.425 19.863 1.00 90.00 94 ALA A C 1
ATOM 785 O O . ALA A 1 94 ? -20.280 0.008 20.514 1.00 90.00 94 ALA A O 1
ATOM 786 N N . ASP A 1 95 ? -18.124 -0.649 20.392 1.00 89.50 95 ASP A N 1
ATOM 787 C CA . ASP A 1 95 ? -17.831 -0.567 21.830 1.00 89.50 95 ASP A CA 1
ATOM 788 C C . ASP A 1 95 ? -18.225 0.800 22.404 1.00 89.50 95 ASP A C 1
ATOM 790 O O . ASP A 1 95 ? -18.874 0.920 23.445 1.00 89.50 95 ASP A O 1
ATOM 794 N N . LYS A 1 96 ? -17.884 1.877 21.683 1.00 91.31 96 LYS A N 1
ATOM 795 C CA . LYS A 1 96 ? -18.235 3.243 22.087 1.00 91.31 96 LYS A CA 1
ATOM 796 C C . LYS A 1 96 ? -19.746 3.482 22.110 1.00 91.31 96 LYS A C 1
ATOM 798 O O . LYS A 1 96 ? -20.230 4.259 22.935 1.00 91.31 96 LYS A O 1
ATOM 803 N N . TRP A 1 97 ? -20.488 2.895 21.175 1.00 91.31 97 TRP A N 1
ATOM 804 C CA . TRP A 1 97 ? -21.941 3.031 21.131 1.00 91.31 97 TRP A CA 1
ATOM 805 C C . TRP A 1 97 ? -22.604 2.241 22.258 1.00 91.31 97 TRP A C 1
ATOM 807 O O . TRP A 1 97 ? -23.496 2.781 22.910 1.00 91.31 97 TRP A O 1
ATOM 817 N N . GLU A 1 98 ? -22.125 1.027 22.538 1.00 89.50 98 GLU A N 1
ATOM 818 C CA . GLU A 1 98 ? -22.585 0.203 23.661 1.00 89.50 98 GLU A CA 1
ATOM 819 C C . GLU A 1 98 ? -22.331 0.890 25.005 1.00 89.50 98 GLU A C 1
ATOM 821 O O . GLU A 1 98 ? -23.266 1.042 25.793 1.00 89.50 98 GLU A O 1
ATOM 826 N N . GLN A 1 99 ? -21.119 1.411 25.228 1.00 89.75 99 GLN A N 1
ATOM 827 C CA . GLN A 1 99 ? -20.796 2.158 26.446 1.00 89.75 99 GLN A CA 1
ATOM 828 C C . GLN A 1 99 ? -21.736 3.353 26.628 1.00 89.75 99 GLN A C 1
ATOM 830 O O . GLN A 1 99 ? -22.318 3.537 27.692 1.00 89.75 99 GLN A O 1
ATOM 835 N N . LYS A 1 100 ? -21.965 4.129 25.560 1.00 90.12 100 LYS A N 1
ATOM 836 C CA . LYS A 1 100 ? -22.867 5.283 25.614 1.00 90.12 100 LYS A CA 1
ATOM 837 C C . LYS A 1 100 ? -24.299 4.877 25.972 1.00 90.12 100 LYS A C 1
ATOM 839 O O . LYS A 1 100 ? -24.970 5.616 26.685 1.00 90.12 100 LYS A O 1
ATOM 844 N N . GLN A 1 101 ? -24.786 3.744 25.466 1.00 89.94 101 GLN A N 1
ATOM 845 C CA . GLN A 1 101 ? -26.118 3.257 25.823 1.00 89.94 101 GLN A CA 1
ATOM 846 C C . GLN A 1 101 ? -26.207 2.869 27.291 1.00 89.94 101 GLN A C 1
ATOM 848 O O . GLN A 1 101 ? -27.188 3.219 27.951 1.00 89.94 101 GLN A O 1
ATOM 853 N N . GLN A 1 102 ? -25.186 2.179 27.790 1.00 86.94 102 GLN A N 1
ATOM 854 C CA . GLN A 1 102 ? -25.115 1.776 29.183 1.00 86.94 102 GLN A CA 1
ATOM 855 C C . GLN A 1 102 ? -25.121 3.004 30.102 1.00 86.94 102 GLN A C 1
ATOM 857 O O . GLN A 1 102 ? -26.004 3.112 30.950 1.00 86.94 102 GLN A O 1
ATOM 862 N N . ASP A 1 103 ? -24.271 3.995 29.823 1.00 86.06 103 ASP A N 1
ATOM 863 C CA . ASP A 1 103 ? -24.214 5.251 30.581 1.00 86.06 103 ASP A CA 1
ATOM 864 C C . ASP A 1 103 ? -25.568 5.985 30.571 1.00 86.06 103 ASP A C 1
ATOM 866 O O . ASP A 1 103 ? -26.049 6.452 31.603 1.00 86.06 103 ASP A O 1
ATOM 870 N N . THR A 1 104 ? -26.238 6.058 29.409 1.00 85.94 104 THR A N 1
ATOM 871 C CA . THR A 1 104 ? -27.564 6.698 29.325 1.00 85.94 104 THR A CA 1
ATOM 872 C C . THR A 1 104 ? -28.635 5.954 30.110 1.00 85.94 104 THR A C 1
ATOM 874 O O . THR A 1 104 ? -29.548 6.589 30.634 1.00 85.94 104 THR A O 1
ATOM 877 N N . LYS A 1 105 ? -28.542 4.623 30.187 1.00 84.50 105 LYS A N 1
ATOM 878 C CA . LYS A 1 105 ? -29.485 3.780 30.923 1.00 84.50 105 LYS A CA 1
ATOM 879 C C . LYS A 1 105 ? -29.290 3.930 32.427 1.00 84.50 105 LYS A C 1
ATOM 881 O O . LYS A 1 105 ? -30.283 4.027 33.146 1.00 84.50 105 LYS A O 1
ATOM 886 N N . ASP A 1 106 ? -28.041 3.978 32.878 1.00 83.62 106 ASP A N 1
ATOM 887 C CA . ASP A 1 106 ? -27.693 4.172 34.283 1.00 83.62 106 ASP A CA 1
ATOM 888 C C . ASP A 1 106 ? -28.157 5.561 34.760 1.00 83.62 106 ASP A C 1
ATOM 890 O O . ASP A 1 106 ? -28.893 5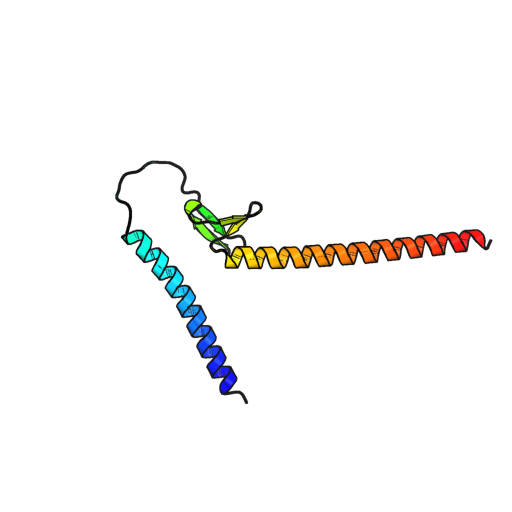.653 35.742 1.00 83.62 106 ASP A O 1
ATOM 894 N N . GLU A 1 107 ? -27.924 6.619 33.973 1.00 82.31 107 GLU A N 1
ATOM 895 C CA . GLU A 1 107 ? -28.434 7.963 34.294 1.00 82.31 107 GLU A CA 1
ATOM 896 C C . GLU A 1 107 ? -29.976 8.051 34.295 1.00 82.31 107 GLU A C 1
ATOM 898 O O . GLU A 1 107 ? -30.579 8.831 35.040 1.00 82.31 107 GLU A O 1
ATOM 903 N N . GLN A 1 108 ? -30.658 7.258 33.464 1.00 80.56 108 GLN A N 1
ATOM 904 C CA . GLN A 1 108 ? -32.123 7.200 33.469 1.00 80.56 108 GLN A CA 1
ATOM 905 C C . GLN A 1 108 ? -32.692 6.468 34.688 1.00 80.56 108 GLN A C 1
ATOM 907 O O . GLN A 1 108 ? -33.799 6.801 35.119 1.00 80.56 108 GLN A O 1
ATOM 912 N N . ASN A 1 109 ? -31.965 5.488 35.229 1.00 74.75 109 ASN A N 1
ATOM 913 C CA . ASN A 1 109 ? -32.350 4.790 36.453 1.00 74.75 109 ASN A CA 1
ATOM 914 C C . ASN A 1 109 ? -32.179 5.689 37.682 1.00 74.75 109 ASN A C 1
ATOM 916 O O . ASN A 1 109 ? -33.096 5.738 38.503 1.00 74.75 109 ASN A O 1
ATOM 920 N N . ASP A 1 110 ? -31.088 6.458 37.762 1.00 75.00 110 ASP A N 1
ATOM 921 C CA . ASP A 1 110 ? -30.845 7.399 38.865 1.00 75.00 110 ASP A CA 1
ATOM 922 C C . ASP A 1 110 ? -31.965 8.447 38.981 1.00 75.00 110 ASP A C 1
ATOM 924 O O . ASP A 1 110 ? -32.489 8.693 40.064 1.00 75.00 110 ASP A O 1
ATOM 928 N N . LYS A 1 111 ? -32.440 8.994 37.853 1.00 75.50 111 LYS A N 1
ATOM 929 C CA . LYS A 1 111 ? -33.537 9.988 37.826 1.00 75.50 111 LYS A CA 1
ATOM 930 C C . LYS A 1 111 ? -34.908 9.453 38.253 1.00 75.50 111 LYS A C 1
ATOM 932 O O . LYS A 1 111 ? -35.844 10.239 38.366 1.00 75.50 111 LYS A O 1
ATOM 937 N N . ARG A 1 112 ? -35.074 8.138 38.403 1.00 65.44 112 ARG A N 1
ATOM 938 C CA . ARG A 1 112 ? -36.351 7.502 38.770 1.00 65.44 112 ARG A CA 1
ATOM 939 C C . ARG A 1 112 ? -36.395 7.083 40.249 1.00 65.44 112 ARG A C 1
ATOM 941 O O . ARG A 1 112 ? -37.448 6.644 40.703 1.00 65.44 112 ARG A O 1
ATOM 948 N N . GLY A 1 113 ? -35.270 7.169 40.963 1.00 61.75 113 GLY A N 1
ATOM 949 C CA . GLY A 1 113 ? -35.134 6.766 42.368 1.00 61.75 113 GLY A CA 1
ATOM 950 C C . GLY A 1 113 ? -35.300 7.886 43.406 1.00 61.75 113 GLY A C 1
ATOM 951 O O . GLY A 1 113 ? -35.353 7.563 44.591 1.00 61.75 113 GLY A O 1
ATOM 952 N N . ASP A 1 114 ? -35.389 9.146 42.971 1.00 55.00 114 ASP A N 1
ATOM 953 C CA . ASP A 1 114 ? -35.699 10.348 43.774 1.00 55.00 114 ASP A CA 1
ATOM 954 C C . ASP A 1 114 ? -37.199 10.693 43.663 1.00 55.00 114 ASP A C 1
ATOM 956 O O . ASP A 1 114 ? -37.832 10.994 44.701 1.00 55.00 114 ASP A O 1
#

Organism: NCBI:txid2607506

InterPro domains:
  IPR049708 PP0621-like [NF041023] (1-75)

Radius of gyration: 26.32 Å; chains: 1; bounding box: 59×38×78 Å

Secondary structure (DSSP, 8-state):
--HHHHHHHHHHHHHHHHHHHHHHHHHHHHTTTS--S--------EEEBTTT--EEEGGGPEEETTEEESSHHHHHHHHHHHHHHHHHHHHHHHHHHHHHHHHHHHHHHHTT--

Foldseek 3Di:
DCVVVVVVVVVVVVVVVVVVVVVVVVVVVVVVVDDDDDDDDDDQDFFAAPQPRDTDGPVQWDDDPNGTHNDPVSVVVVVVVVVVVVVVVVVVVVVVVVVVVVVVVVVVVVVVPD

pLDDT: mean 76.2, std 14.15, range [40.22, 91.31]